Protein AF-A0A350YLP3-F1 (afdb_monomer_lite)

Foldseek 3Di:
DQDPVNVCVVCVVVVVVLVVVLVVQPCDFLDPVSVVSVVVSVVSVVVVVVVVLVVVVVVVVVPADDPDDDDRDDDDDDDDDDDDCPDPVNVVVQVVCCVVPVDRDGDGDDPDDDGDD

Radius of gyration: 21.16 Å; chains: 1; bounding box: 51×25×55 Å

pLDDT: mean 89.29, std 10.13, range [49.69, 98.19]

Structure (mmCIF, N/CA/C/O backbone):
data_AF-A0A350YLP3-F1
#
_entry.id   AF-A0A350YLP3-F1
#
loop_
_atom_site.group_PDB
_atom_site.id
_atom_site.type_symbol
_atom_site.label_atom_id
_atom_site.label_alt_id
_atom_site.label_comp_id
_atom_site.label_asym_id
_atom_site.label_entity_id
_atom_site.label_seq_id
_atom_site.pdbx_PDB_ins_code
_atom_site.Cartn_x
_atom_site.Cartn_y
_atom_site.Cartn_z
_atom_site.occupancy
_atom_site.B_iso_or_equiv
_atom_site.auth_seq_id
_atom_site.auth_comp_id
_atom_site.auth_asym_id
_atom_site.auth_atom_id
_atom_site.pdbx_PDB_model_num
ATOM 1 N N . MET A 1 1 ? -22.403 -10.779 19.892 1.00 57.62 1 MET A N 1
ATOM 2 C CA . MET A 1 1 ? -21.353 -10.368 18.933 1.00 57.62 1 MET A CA 1
ATOM 3 C C . MET A 1 1 ? -21.756 -10.854 17.556 1.00 57.62 1 MET A C 1
ATOM 5 O O . MET A 1 1 ? -22.017 -12.040 17.403 1.00 57.62 1 MET A O 1
ATOM 9 N N . THR A 1 2 ? -21.864 -9.958 16.578 1.00 70.06 2 THR A N 1
ATOM 10 C CA . THR A 1 2 ? -22.038 -10.355 15.174 1.00 70.06 2 THR A CA 1
ATOM 11 C C . THR A 1 2 ? -20.807 -11.159 14.766 1.00 70.06 2 THR A C 1
ATOM 13 O O . THR A 1 2 ? -19.689 -10.695 14.981 1.00 70.06 2 THR A O 1
ATOM 16 N N . SER A 1 3 ? -20.986 -12.375 14.248 1.00 91.38 3 SER A N 1
ATOM 17 C CA . SER A 1 3 ? -19.839 -13.167 13.797 1.00 91.38 3 SER A CA 1
ATOM 18 C C . SER A 1 3 ? -19.150 -12.459 12.628 1.00 91.38 3 SER A C 1
ATOM 20 O O . SER A 1 3 ? -19.814 -11.783 11.836 1.00 91.38 3 SER A O 1
ATOM 22 N N . ILE A 1 4 ? -17.833 -12.631 12.487 1.00 93.12 4 ILE A N 1
ATOM 23 C CA . ILE A 1 4 ? -17.095 -12.042 11.361 1.00 93.12 4 ILE A CA 1
ATOM 24 C C . ILE A 1 4 ? -17.667 -12.490 10.010 1.00 93.12 4 ILE A C 1
ATOM 26 O O . ILE A 1 4 ? -17.768 -11.683 9.093 1.00 93.12 4 ILE A O 1
ATOM 30 N N . LYS A 1 5 ? -18.158 -13.736 9.929 1.00 93.69 5 LYS A N 1
ATOM 31 C CA . LYS A 1 5 ? -18.852 -14.271 8.750 1.00 93.69 5 LYS A CA 1
ATOM 32 C C . LYS A 1 5 ? -20.078 -13.431 8.400 1.00 93.69 5 LYS A C 1
ATOM 34 O O . LYS A 1 5 ? -20.200 -12.961 7.282 1.00 93.69 5 LYS A O 1
ATOM 39 N N . THR A 1 6 ? -20.918 -13.128 9.388 1.00 96.19 6 THR A N 1
ATOM 40 C CA . THR A 1 6 ? -22.114 -12.299 9.193 1.00 96.19 6 THR A CA 1
ATOM 41 C C . THR A 1 6 ? -21.776 -10.875 8.742 1.00 96.19 6 THR A C 1
ATOM 43 O O . THR A 1 6 ? -22.518 -10.295 7.956 1.00 96.19 6 THR A O 1
ATOM 46 N N . TYR A 1 7 ? -20.679 -10.287 9.230 1.00 94.62 7 TYR A N 1
ATOM 47 C CA . TYR A 1 7 ? -20.225 -8.982 8.741 1.00 94.62 7 TYR A CA 1
ATOM 48 C C . TYR A 1 7 ? -19.755 -9.063 7.285 1.00 94.62 7 TYR A C 1
ATOM 50 O O . TYR A 1 7 ? -20.124 -8.199 6.490 1.00 94.62 7 TYR A O 1
ATOM 58 N N . ILE A 1 8 ? -18.999 -10.110 6.935 1.00 95.56 8 ILE A N 1
ATOM 59 C CA . ILE A 1 8 ? -18.537 -10.350 5.565 1.00 95.56 8 ILE A CA 1
ATOM 60 C C . ILE A 1 8 ? -19.721 -10.508 4.615 1.00 95.56 8 ILE A C 1
ATOM 62 O O . ILE A 1 8 ? -19.794 -9.791 3.622 1.00 95.56 8 ILE A O 1
ATOM 66 N N . ASP A 1 9 ? -20.686 -11.355 4.965 1.00 96.62 9 ASP A N 1
ATOM 67 C CA . ASP A 1 9 ? -21.864 -11.613 4.135 1.00 96.62 9 ASP A CA 1
ATOM 68 C C . ASP A 1 9 ? -22.684 -10.337 3.901 1.00 96.62 9 ASP A C 1
ATOM 70 O O . ASP A 1 9 ? -23.101 -10.061 2.779 1.00 96.62 9 ASP A O 1
ATOM 74 N N . ARG A 1 10 ? -22.862 -9.507 4.939 1.00 97.38 10 ARG A N 1
ATOM 75 C CA . ARG A 1 10 ? -23.597 -8.231 4.846 1.00 97.38 10 ARG A CA 1
ATOM 76 C C . ARG A 1 10 ? -22.890 -7.162 4.015 1.00 97.38 10 ARG A C 1
ATOM 78 O O . ARG A 1 10 ? -23.550 -6.249 3.538 1.00 97.38 10 ARG A O 1
ATOM 85 N N . ASN A 1 11 ? -21.566 -7.231 3.896 1.00 97.00 11 ASN A N 1
ATOM 86 C CA . ASN A 1 11 ? -20.752 -6.244 3.179 1.00 97.00 11 ASN A CA 1
ATOM 87 C C . ASN A 1 11 ? -20.204 -6.785 1.854 1.00 97.00 11 ASN A C 1
ATOM 89 O O . ASN A 1 11 ? -19.381 -6.123 1.226 1.00 97.00 11 ASN A O 1
ATOM 93 N N . ARG A 1 12 ? -20.638 -7.979 1.436 1.00 97.25 12 ARG A N 1
ATOM 94 C CA . ARG A 1 12 ? -20.088 -8.695 0.286 1.00 97.25 12 ARG A CA 1
ATOM 95 C C . ARG A 1 12 ? -20.030 -7.829 -0.969 1.00 97.25 12 ARG A C 1
ATOM 97 O O . ARG A 1 12 ? -18.976 -7.766 -1.590 1.00 97.25 12 ARG A O 1
ATOM 104 N N . ASP A 1 13 ? -21.120 -7.146 -1.303 1.00 98.19 13 ASP A N 1
ATOM 105 C CA . ASP A 1 13 ? -21.198 -6.340 -2.526 1.00 98.19 13 ASP A CA 1
ATOM 106 C C . ASP A 1 13 ? -20.212 -5.168 -2.500 1.00 98.19 13 ASP A C 1
ATOM 108 O O . ASP A 1 13 ? -19.530 -4.917 -3.488 1.00 98.19 13 ASP A O 1
ATOM 112 N N . ARG A 1 14 ? -20.046 -4.517 -1.339 1.00 97.12 14 ARG A N 1
ATOM 113 C CA . ARG A 1 14 ? -19.037 -3.466 -1.152 1.00 97.12 14 ARG A CA 1
ATOM 114 C C . ARG A 1 14 ? -17.622 -4.007 -1.354 1.00 97.12 14 ARG A C 1
ATOM 116 O O . ARG A 1 14 ? -16.837 -3.382 -2.051 1.00 97.12 14 ARG A O 1
ATOM 123 N N . PHE A 1 15 ? -17.296 -5.159 -0.766 1.00 96.06 15 PHE A N 1
ATOM 124 C CA . PHE A 1 15 ? -15.966 -5.759 -0.918 1.00 96.06 15 PHE A CA 1
ATOM 125 C C . PHE A 1 15 ? -15.673 -6.197 -2.348 1.00 96.06 15 PHE A C 1
ATOM 127 O O . PHE A 1 15 ? -14.539 -6.081 -2.807 1.00 96.06 15 PHE A O 1
ATOM 134 N N . LEU A 1 16 ? -16.685 -6.713 -3.047 1.00 97.69 16 LEU A N 1
ATOM 135 C CA . LEU A 1 16 ? -16.553 -7.048 -4.456 1.00 97.69 16 LEU A CA 1
ATOM 136 C C . LEU A 1 16 ? -16.325 -5.793 -5.293 1.00 97.69 16 LEU A C 1
ATOM 138 O O . LEU A 1 16 ? -15.443 -5.819 -6.141 1.00 97.69 16 LEU A O 1
ATOM 142 N N . GLU A 1 17 ? -17.041 -4.699 -5.031 1.00 97.75 17 GLU A N 1
ATOM 143 C CA . GLU A 1 17 ? -16.822 -3.455 -5.770 1.00 97.75 17 GLU A CA 1
ATOM 144 C C . GLU A 1 17 ? -15.433 -2.863 -5.497 1.00 97.75 17 GLU A C 1
ATOM 146 O O . GLU A 1 17 ? -14.731 -2.548 -6.448 1.00 97.75 17 GLU A O 1
ATOM 151 N N . GLU A 1 18 ? -14.975 -2.822 -4.241 1.00 96.00 18 GLU A N 1
ATOM 152 C CA . GLU A 1 18 ? -13.612 -2.383 -3.887 1.00 96.00 18 GLU A CA 1
ATOM 153 C C . GLU A 1 18 ? -12.537 -3.239 -4.593 1.00 96.00 18 GLU A C 1
ATOM 155 O O . GLU A 1 18 ? -11.546 -2.720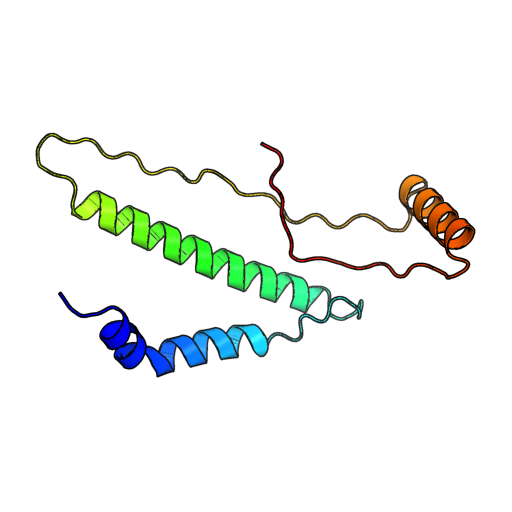 -5.112 1.00 96.00 18 GLU A O 1
ATOM 160 N N . LEU A 1 19 ? -12.743 -4.562 -4.673 1.00 96.56 19 LEU A N 1
ATOM 161 C CA . LEU A 1 19 ? -11.870 -5.456 -5.437 1.00 96.56 19 LEU A CA 1
ATOM 162 C C . LEU A 1 19 ? -11.927 -5.148 -6.939 1.00 96.56 19 LEU A C 1
ATOM 164 O O . LEU A 1 19 ? -10.890 -5.129 -7.602 1.00 96.56 19 LEU A O 1
ATOM 168 N N . PHE A 1 20 ? -13.122 -4.928 -7.484 1.00 97.75 20 PHE A N 1
ATOM 169 C CA . PHE A 1 20 ? -13.320 -4.630 -8.898 1.00 97.75 20 PHE A CA 1
ATOM 170 C C . PHE A 1 20 ? -12.712 -3.289 -9.300 1.00 97.75 20 PHE A C 1
ATOM 172 O O . PHE A 1 20 ? -12.095 -3.210 -10.359 1.00 97.75 20 PHE A O 1
ATOM 179 N N . GLU A 1 21 ? -12.814 -2.262 -8.461 1.00 96.75 21 GLU A N 1
ATOM 180 C CA . GLU A 1 21 ? -12.126 -0.984 -8.645 1.00 96.75 21 GLU A CA 1
ATOM 181 C C . GLU A 1 21 ? -10.613 -1.177 -8.772 1.00 96.75 21 GLU A C 1
ATOM 183 O O . GLU A 1 21 ? -10.020 -0.678 -9.730 1.00 96.75 21 GLU A O 1
ATOM 188 N N . LEU A 1 22 ? -10.005 -1.974 -7.885 1.00 95.44 22 LEU A N 1
ATOM 189 C CA . LEU A 1 22 ? -8.573 -2.263 -7.933 1.00 95.44 22 LEU A CA 1
ATOM 190 C C . LEU A 1 22 ? -8.173 -3.028 -9.203 1.00 95.44 22 LEU A C 1
ATOM 192 O O . LEU A 1 22 ? -7.266 -2.605 -9.917 1.00 95.44 22 LEU A O 1
ATOM 196 N N . ILE A 1 23 ? -8.837 -4.147 -9.516 1.00 95.19 23 ILE A N 1
ATOM 197 C CA . ILE A 1 23 ? -8.433 -4.998 -10.654 1.00 95.19 23 ILE A CA 1
ATOM 198 C C . ILE A 1 23 ? -8.769 -4.386 -12.022 1.00 95.19 23 ILE A C 1
ATOM 200 O O . ILE A 1 23 ? -8.225 -4.828 -13.033 1.00 95.19 23 ILE A O 1
ATOM 204 N N . ARG A 1 24 ? -9.656 -3.382 -12.084 1.00 97.12 24 ARG A N 1
ATOM 205 C CA . ARG A 1 24 ? -9.915 -2.604 -13.309 1.00 97.12 24 ARG A CA 1
ATOM 206 C C . ARG A 1 24 ? -8.736 -1.707 -13.684 1.00 97.12 24 ARG A C 1
ATOM 208 O O . ARG A 1 24 ? -8.664 -1.279 -14.834 1.00 97.12 24 ARG A O 1
ATOM 215 N N . ILE A 1 25 ? -7.820 -1.417 -12.757 1.00 96.56 25 ILE A N 1
ATOM 216 C CA . ILE A 1 25 ? -6.595 -0.675 -13.053 1.00 96.56 25 ILE A CA 1
ATOM 217 C C . ILE A 1 25 ? -5.649 -1.611 -13.824 1.00 96.56 25 ILE A C 1
ATOM 219 O O . ILE A 1 25 ? -5.220 -2.624 -13.271 1.00 96.56 25 ILE A O 1
ATOM 223 N N . PRO A 1 26 ? -5.278 -1.309 -15.084 1.00 95.06 26 PRO A N 1
ATOM 224 C CA . PRO A 1 26 ? -4.426 -2.188 -15.880 1.00 95.06 26 PRO A CA 1
ATOM 225 C C . PRO A 1 26 ? -2.946 -2.018 -15.493 1.00 95.06 26 PRO A C 1
ATOM 227 O O . PRO A 1 26 ? -2.101 -1.646 -16.302 1.00 95.06 26 PRO A O 1
ATOM 230 N N . SER A 1 27 ? -2.607 -2.282 -14.233 1.00 91.19 27 SER A N 1
ATOM 231 C CA . SER A 1 27 ? -1.265 -2.132 -13.666 1.00 91.19 27 SER A CA 1
ATOM 232 C C . SER A 1 27 ? -0.344 -3.304 -14.050 1.00 91.19 27 SER A C 1
ATOM 234 O O . SER A 1 27 ? 0.048 -4.115 -13.210 1.00 91.19 27 SER A O 1
ATOM 236 N N . VAL A 1 28 ? -0.018 -3.433 -15.342 1.00 89.81 28 VAL A N 1
ATOM 237 C CA . VAL A 1 28 ? 0.856 -4.495 -15.879 1.00 89.81 28 VAL A CA 1
ATOM 238 C C . VAL A 1 28 ? 2.320 -4.046 -15.861 1.00 89.81 28 VAL A C 1
ATOM 240 O O . VAL A 1 28 ? 2.747 -3.264 -16.703 1.00 89.81 28 VAL A O 1
ATOM 243 N N . SER A 1 29 ? 3.124 -4.575 -14.936 1.00 84.00 29 SER A N 1
ATOM 244 C CA . SER A 1 29 ? 4.509 -4.118 -14.712 1.00 84.00 29 SER A CA 1
ATOM 245 C C . SER A 1 29 ? 5.489 -4.412 -15.854 1.00 84.00 29 SER A C 1
ATOM 247 O O . SER A 1 29 ? 6.482 -3.700 -15.994 1.00 84.00 29 SER A O 1
ATOM 249 N N . ALA A 1 30 ? 5.215 -5.432 -16.673 1.00 82.50 30 ALA A N 1
ATOM 250 C CA . ALA A 1 30 ? 6.056 -5.816 -17.810 1.00 82.50 30 ALA A CA 1
ATOM 251 C C . ALA A 1 30 ? 5.950 -4.853 -19.009 1.00 82.50 30 ALA A C 1
ATOM 253 O O . ALA A 1 30 ? 6.767 -4.926 -19.924 1.00 82.50 30 ALA A O 1
ATOM 254 N N . LYS A 1 31 ? 4.945 -3.968 -19.020 1.00 85.19 31 LYS A N 1
ATOM 255 C CA . LYS A 1 31 ? 4.685 -2.999 -20.089 1.00 85.19 31 LYS A CA 1
ATOM 256 C C . LYS A 1 31 ? 5.016 -1.594 -19.604 1.00 85.19 31 LYS A C 1
ATOM 258 O O . LYS A 1 31 ? 4.461 -1.119 -18.613 1.00 85.19 31 LYS A O 1
ATOM 263 N N . GLN A 1 32 ? 5.946 -0.922 -20.276 1.00 81.69 32 GLN A N 1
ATOM 264 C CA . GLN A 1 32 ? 6.458 0.369 -19.813 1.00 81.69 32 GLN A CA 1
ATOM 265 C C . GLN A 1 32 ? 5.389 1.470 -19.882 1.00 81.69 32 GLN A C 1
ATOM 267 O O . GLN A 1 32 ? 5.351 2.347 -19.016 1.00 81.69 32 GLN A O 1
ATOM 272 N N . GLU A 1 33 ? 4.489 1.380 -20.860 1.00 89.38 33 GLU A N 1
ATOM 273 C CA . GLU A 1 33 ? 3.346 2.270 -21.054 1.00 89.38 33 GLU A CA 1
ATOM 274 C C . GLU A 1 33 ? 2.348 2.237 -19.884 1.00 89.38 33 GLU A C 1
ATOM 276 O O . GLU A 1 33 ? 1.713 3.248 -19.599 1.00 89.38 33 GLU A O 1
ATOM 281 N N . ASN A 1 34 ? 2.280 1.134 -19.128 1.00 90.88 34 ASN A N 1
ATOM 282 C CA . ASN A 1 34 ? 1.404 0.980 -17.962 1.00 90.88 34 ASN A CA 1
ATOM 283 C C . ASN A 1 34 ? 1.989 1.597 -16.675 1.00 90.88 34 ASN A C 1
ATOM 285 O O . ASN A 1 34 ? 1.429 1.432 -15.590 1.00 90.88 34 ASN A O 1
ATOM 289 N N . LYS A 1 35 ? 3.110 2.335 -16.754 1.00 85.69 35 LYS A N 1
ATOM 290 C CA . LYS A 1 35 ? 3.697 3.039 -15.596 1.00 85.69 35 LYS A CA 1
ATOM 291 C C . LYS A 1 35 ? 2.684 3.932 -14.849 1.00 85.69 35 LYS A C 1
ATOM 293 O O . LYS A 1 35 ? 2.703 3.872 -13.620 1.00 85.69 35 LYS A O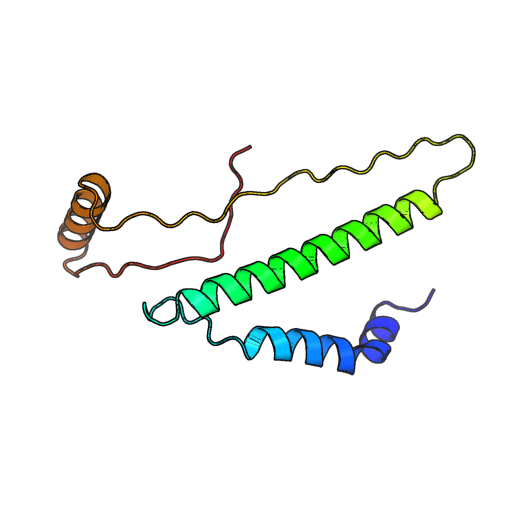 1
ATOM 298 N N . PRO A 1 36 ? 1.813 4.722 -15.507 1.00 91.94 36 PRO A N 1
ATOM 299 C CA . PRO A 1 36 ? 0.808 5.518 -14.801 1.00 91.94 36 PRO A CA 1
ATOM 300 C C . PRO A 1 36 ? -0.235 4.659 -14.071 1.00 91.94 36 PRO A C 1
ATOM 302 O O . PRO A 1 36 ? -0.635 4.997 -12.962 1.00 91.94 36 PRO A O 1
ATOM 305 N N . ASP A 1 37 ? -0.647 3.528 -14.651 1.00 94.38 37 ASP A N 1
ATOM 306 C CA . ASP A 1 37 ? -1.598 2.604 -14.016 1.00 94.38 37 ASP A CA 1
ATOM 307 C C . ASP A 1 37 ? -0.984 1.901 -12.800 1.00 94.38 37 ASP A C 1
ATOM 309 O O . ASP A 1 37 ? -1.653 1.715 -11.789 1.00 94.38 37 ASP A O 1
ATOM 313 N N . MET A 1 38 ? 0.307 1.557 -12.865 1.00 89.06 38 MET A N 1
ATOM 314 C CA . MET A 1 38 ? 1.054 1.022 -11.720 1.00 89.06 38 MET A CA 1
ATOM 315 C C . MET A 1 38 ? 1.044 1.982 -10.528 1.00 89.06 38 MET A C 1
ATOM 317 O O . MET A 1 38 ? 0.851 1.544 -9.397 1.00 89.06 38 MET A O 1
ATOM 321 N N . ILE A 1 39 ? 1.251 3.279 -10.780 1.00 88.56 39 ILE A N 1
ATOM 322 C CA . ILE A 1 39 ? 1.205 4.307 -9.732 1.00 88.56 39 ILE A CA 1
ATOM 323 C C . ILE A 1 39 ? -0.213 4.400 -9.163 1.00 88.56 39 ILE A C 1
ATOM 325 O O . ILE A 1 39 ? -0.380 4.314 -7.952 1.00 88.56 39 ILE A O 1
ATOM 329 N N . ARG A 1 40 ? -1.233 4.447 -10.027 1.00 93.44 40 ARG A N 1
ATOM 330 C CA . ARG A 1 40 ? -2.640 4.511 -9.608 1.00 93.44 40 ARG A CA 1
ATOM 331 C C . ARG A 1 40 ? -3.053 3.332 -8.721 1.00 93.44 40 ARG A C 1
ATOM 333 O O . ARG A 1 40 ? -3.745 3.525 -7.729 1.00 93.44 40 ARG A O 1
ATOM 340 N N . ALA A 1 41 ? -2.630 2.112 -9.058 1.00 92.69 41 ALA A N 1
ATOM 341 C CA . ALA A 1 41 ? -2.909 0.931 -8.240 1.00 92.69 41 ALA A CA 1
ATOM 342 C C . ALA A 1 41 ? -2.201 0.993 -6.874 1.00 92.69 41 ALA A C 1
ATOM 344 O O . ALA A 1 41 ? -2.782 0.609 -5.859 1.00 92.69 41 ALA A O 1
ATOM 345 N N . ALA A 1 42 ? -0.964 1.500 -6.835 1.00 89.31 42 ALA A N 1
ATOM 346 C CA . ALA A 1 42 ? -0.232 1.696 -5.587 1.00 89.31 42 ALA A CA 1
ATOM 347 C C . ALA A 1 42 ? -0.892 2.760 -4.693 1.00 89.31 42 ALA A C 1
ATOM 349 O O . ALA A 1 42 ? -1.039 2.536 -3.494 1.00 89.31 42 ALA A O 1
ATOM 350 N N . GLU A 1 43 ? -1.336 3.877 -5.275 1.00 90.56 43 GLU A N 1
ATOM 351 C CA . GLU A 1 43 ? -2.081 4.934 -4.579 1.00 90.56 43 GLU A CA 1
ATOM 352 C C . GLU A 1 43 ? -3.408 4.408 -4.022 1.00 90.56 43 GLU A C 1
ATOM 354 O O . GLU A 1 43 ? -3.679 4.578 -2.838 1.00 90.56 43 GLU A O 1
ATOM 359 N N . PHE A 1 44 ? -4.180 3.659 -4.817 1.00 93.94 44 PHE A N 1
ATOM 360 C CA . PHE A 1 44 ? -5.426 3.039 -4.356 1.00 93.94 44 PHE A CA 1
ATOM 361 C C . PHE A 1 44 ? -5.217 2.148 -3.119 1.00 93.94 44 PHE A C 1
ATOM 363 O O . PHE A 1 44 ? -5.982 2.202 -2.150 1.00 93.94 44 PHE A O 1
ATOM 370 N N . LEU A 1 45 ? -4.169 1.316 -3.136 1.00 90.38 45 LEU A N 1
ATOM 371 C CA . LEU A 1 45 ? -3.831 0.447 -2.007 1.00 90.38 45 LEU A CA 1
ATOM 372 C C . LEU A 1 45 ? -3.371 1.248 -0.788 1.00 90.38 45 LEU A C 1
ATOM 374 O O . LEU A 1 45 ? -3.793 0.942 0.328 1.00 90.38 45 LEU A O 1
ATOM 378 N N . LYS A 1 46 ? -2.538 2.273 -0.995 1.00 88.88 46 LYS A N 1
ATOM 379 C CA . LYS A 1 46 ? -2.097 3.182 0.064 1.00 88.88 46 LYS A CA 1
ATOM 380 C C . LYS A 1 46 ? -3.304 3.821 0.756 1.00 88.88 46 LYS A C 1
ATOM 382 O O . LYS A 1 46 ? -3.439 3.682 1.970 1.00 88.88 46 LYS A O 1
ATOM 387 N N . ASP A 1 47 ? -4.205 4.429 -0.007 1.00 92.00 47 ASP A N 1
ATOM 388 C CA . ASP A 1 47 ? -5.382 5.122 0.524 1.00 92.00 47 ASP A CA 1
ATOM 389 C C . ASP A 1 47 ? -6.306 4.160 1.289 1.00 92.00 47 ASP A C 1
ATOM 391 O O . ASP A 1 47 ? -6.824 4.481 2.363 1.00 92.00 47 ASP A O 1
ATOM 395 N N . SER A 1 48 ? -6.470 2.934 0.781 1.00 92.25 48 SER A N 1
ATOM 396 C CA . SER A 1 48 ? -7.247 1.880 1.446 1.00 92.25 48 SER A CA 1
ATOM 397 C C . SER A 1 48 ? -6.658 1.495 2.810 1.00 92.25 48 SER A C 1
ATOM 399 O O . SER A 1 48 ? -7.397 1.316 3.785 1.00 92.25 48 SER A O 1
ATOM 401 N N . LEU A 1 49 ? -5.329 1.389 2.903 1.00 89.88 49 LEU A N 1
ATOM 402 C CA . LEU A 1 49 ? -4.621 1.064 4.144 1.00 89.88 49 LEU A CA 1
ATOM 403 C C . LEU A 1 49 ? -4.637 2.229 5.141 1.00 89.88 49 LEU A C 1
ATOM 405 O O . LEU A 1 49 ? -4.885 2.006 6.327 1.00 89.88 49 LEU A O 1
ATOM 409 N N . GLU A 1 50 ? -4.442 3.465 4.678 1.00 90.12 50 GLU A N 1
ATOM 410 C CA . GLU A 1 50 ? -4.550 4.669 5.512 1.00 90.12 50 GLU A CA 1
ATOM 411 C C . GLU A 1 50 ? -5.961 4.814 6.097 1.00 90.12 50 GLU A C 1
ATOM 413 O O . GLU A 1 50 ? -6.127 5.075 7.294 1.00 90.12 50 GLU A O 1
ATOM 418 N N . LYS A 1 51 ? -6.999 4.538 5.296 1.00 93.44 51 LYS A N 1
ATOM 419 C CA . LYS A 1 51 ? -8.389 4.505 5.767 1.00 93.44 51 LYS A CA 1
ATOM 420 C C . LYS A 1 51 ? -8.593 3.453 6.858 1.00 93.44 51 LYS A C 1
ATOM 422 O O . LYS A 1 51 ? -9.201 3.751 7.888 1.00 93.44 51 LYS A O 1
ATOM 427 N N . ALA A 1 52 ? -8.084 2.236 6.664 1.00 92.38 52 ALA A N 1
ATOM 428 C CA . ALA A 1 52 ? -8.187 1.168 7.658 1.00 92.38 52 ALA A CA 1
ATOM 429 C C . ALA 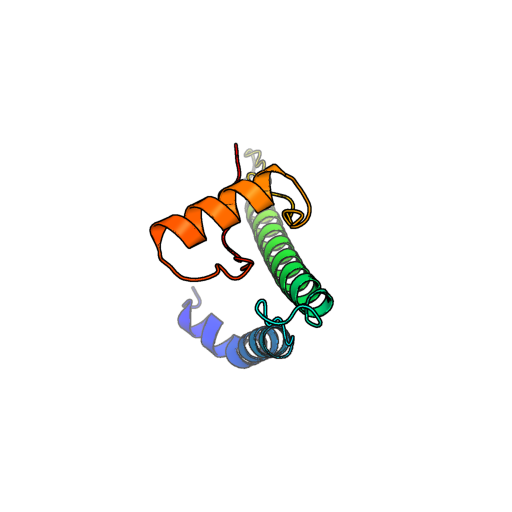A 1 52 ? -7.483 1.536 8.976 1.00 92.38 52 ALA A C 1
ATOM 431 O O . ALA A 1 52 ? -8.030 1.316 10.059 1.00 92.38 52 ALA A O 1
ATOM 432 N N . ALA A 1 53 ? -6.302 2.143 8.894 1.00 91.50 53 ALA A N 1
ATOM 433 C CA . ALA A 1 53 ? -5.546 2.559 10.064 1.00 91.50 53 ALA A CA 1
ATOM 434 C C . ALA A 1 53 ? -6.182 3.761 10.795 1.00 91.50 53 ALA A C 1
ATOM 436 O O . ALA A 1 53 ? -6.180 3.786 12.030 1.00 91.50 53 ALA A O 1
ATOM 437 N N . SER A 1 54 ? -6.836 4.690 10.085 1.00 93.19 54 SER A N 1
ATOM 438 C CA . SER A 1 54 ? -7.678 5.726 10.707 1.00 93.19 54 SER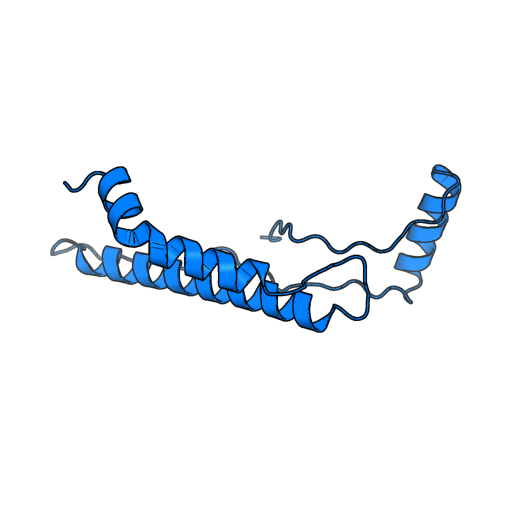 A CA 1
ATOM 439 C C . SER A 1 54 ? -8.859 5.115 11.466 1.00 93.19 54 SER A C 1
ATOM 441 O O . SER A 1 54 ? -9.060 5.429 12.636 1.00 93.19 54 SER A O 1
ATOM 443 N N . LEU A 1 55 ? -9.596 4.184 10.846 1.00 94.81 55 LEU A N 1
ATOM 444 C CA . LEU A 1 55 ? -10.721 3.491 11.492 1.00 94.81 55 LEU A CA 1
ATOM 445 C C . LEU A 1 55 ? -10.285 2.737 12.753 1.00 94.81 55 LEU A C 1
ATOM 447 O O . LEU A 1 55 ? -10.973 2.781 13.773 1.00 94.81 55 LEU A O 1
ATOM 451 N N . PHE A 1 56 ? -9.130 2.069 12.698 1.00 94.31 56 PHE A N 1
ATOM 452 C CA . PHE A 1 56 ? -8.5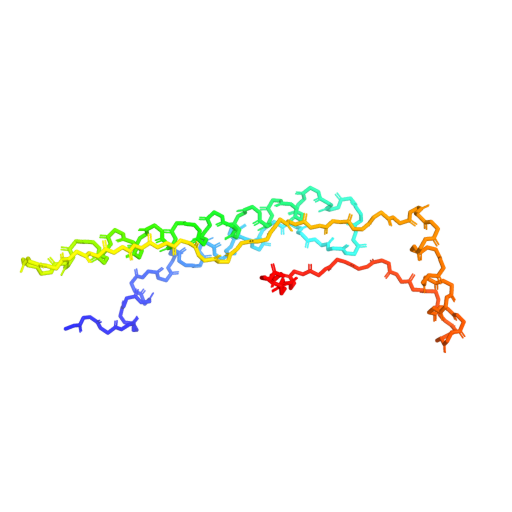28 1.423 13.860 1.00 94.31 56 PHE A CA 1
ATOM 453 C C . PHE A 1 56 ? -8.238 2.437 14.970 1.00 94.31 56 PHE A C 1
ATOM 455 O O . PHE A 1 56 ? -8.678 2.249 16.105 1.00 94.31 56 PHE A O 1
ATOM 462 N N . ARG A 1 57 ? -7.532 3.526 14.642 1.00 94.12 57 ARG A N 1
ATOM 463 C CA . ARG A 1 57 ? -7.187 4.585 15.595 1.00 94.12 57 ARG A CA 1
ATOM 464 C C . ARG A 1 57 ? -8.433 5.140 16.275 1.00 94.12 57 ARG A C 1
ATOM 466 O O . ARG A 1 57 ? -8.479 5.191 17.502 1.00 94.12 57 ARG A O 1
ATOM 473 N N . ASP A 1 58 ? -9.432 5.532 15.496 1.00 94.81 58 ASP A N 1
ATOM 474 C CA . ASP A 1 58 ? -10.635 6.184 16.010 1.00 94.81 58 ASP A CA 1
ATOM 475 C C . ASP A 1 58 ? -11.442 5.231 16.900 1.00 94.81 58 ASP A C 1
ATOM 477 O O . ASP A 1 58 ? -11.874 5.612 17.991 1.00 94.81 58 ASP A O 1
ATOM 481 N N . TYR A 1 59 ? -11.563 3.960 16.500 1.00 94.88 59 TYR A N 1
ATOM 482 C CA . TYR A 1 59 ? -12.210 2.941 17.320 1.00 94.88 59 TYR A CA 1
ATOM 483 C C . TYR A 1 59 ? -11.483 2.730 18.654 1.00 94.88 59 TYR A C 1
ATOM 485 O O . TYR A 1 59 ? -12.119 2.781 19.707 1.00 94.88 59 TYR A O 1
ATOM 493 N N . PHE A 1 60 ? -10.157 2.561 18.638 1.00 93.56 60 PHE A N 1
ATOM 494 C CA . PHE A 1 60 ? -9.366 2.339 19.853 1.00 93.56 60 PHE A CA 1
ATOM 495 C C . PHE A 1 60 ? -9.392 3.534 20.808 1.00 93.56 60 PHE A C 1
ATOM 497 O O . PHE A 1 60 ? -9.450 3.348 22.023 1.00 93.56 60 PHE A O 1
ATOM 504 N N . LEU A 1 61 ? -9.397 4.758 20.275 1.00 92.56 61 LEU A N 1
ATOM 505 C CA . LEU A 1 61 ? -9.574 5.961 21.086 1.00 92.56 61 LEU A CA 1
ATOM 506 C C . LEU A 1 61 ? -10.980 6.030 21.698 1.00 92.56 61 LEU A C 1
ATOM 508 O O . LEU A 1 61 ? -11.117 6.422 22.855 1.00 92.56 61 LEU A O 1
ATOM 512 N N . SER A 1 62 ? -12.015 5.610 20.963 1.00 94.81 62 SER A N 1
ATOM 513 C CA . SER A 1 62 ? -13.408 5.659 21.434 1.00 94.81 62 SER A CA 1
ATOM 514 C C . SER A 1 62 ? -13.709 4.705 22.595 1.00 94.81 62 SER A C 1
ATOM 516 O O . SER A 1 62 ? -14.586 4.986 23.410 1.00 94.81 62 SER A O 1
ATOM 518 N N . ILE A 1 63 ? -12.975 3.592 22.697 1.00 95.94 63 ILE A N 1
ATOM 519 C CA . ILE A 1 63 ? -13.162 2.575 23.743 1.00 95.94 63 ILE A CA 1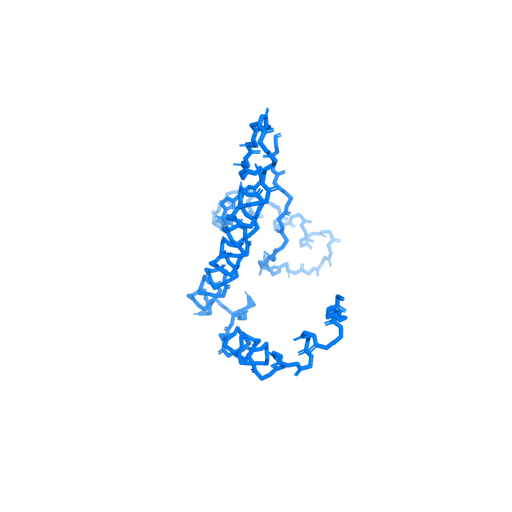
ATOM 520 C C . ILE A 1 63 ? -12.218 2.757 24.941 1.00 95.94 63 ILE A C 1
ATOM 522 O O . ILE A 1 63 ? -12.207 1.914 25.840 1.00 95.94 63 ILE A O 1
ATOM 526 N N . ALA A 1 64 ? -11.413 3.824 24.969 1.00 94.94 64 ALA A N 1
ATOM 527 C CA . ALA A 1 64 ? -10.452 4.072 26.039 1.00 94.94 64 ALA A CA 1
ATOM 528 C C . ALA A 1 64 ? -11.162 4.237 27.406 1.00 94.94 64 ALA A C 1
ATOM 530 O O . ALA A 1 64 ? -11.994 5.138 27.562 1.00 94.94 64 ALA A O 1
ATOM 531 N N . PRO A 1 65 ? -10.853 3.405 28.424 1.00 95.06 65 PRO A N 1
ATOM 532 C CA . PRO A 1 65 ? -11.472 3.519 29.742 1.00 95.06 65 PRO A CA 1
ATOM 533 C C . PRO A 1 65 ? -11.121 4.829 30.450 1.00 95.06 65 PRO A C 1
ATOM 535 O O . PRO A 1 65 ? -10.052 5.412 30.250 1.00 95.06 65 PRO A O 1
ATOM 538 N N . ARG A 1 66 ? -11.994 5.260 31.366 1.00 94.19 66 ARG A N 1
ATOM 539 C CA . ARG A 1 66 ? -11.743 6.440 32.201 1.00 94.19 66 ARG A CA 1
ATOM 540 C C . ARG A 1 66 ? -10.445 6.240 33.000 1.00 94.19 66 ARG A C 1
ATOM 542 O O . ARG A 1 66 ? -10.351 5.304 33.787 1.00 94.19 66 ARG A O 1
ATOM 549 N N . GLY A 1 67 ? -9.467 7.123 32.795 1.00 94.94 67 GLY A N 1
ATOM 550 C CA . GLY A 1 67 ? -8.151 7.069 33.448 1.00 94.94 67 GLY A CA 1
ATOM 551 C C . GLY A 1 67 ? -7.024 6.451 32.610 1.00 94.94 67 GLY A C 1
ATOM 552 O O . GLY A 1 67 ? -5.878 6.479 33.047 1.00 94.94 67 GLY A O 1
ATOM 553 N N . VAL A 1 68 ? -7.306 5.941 31.405 1.00 95.50 68 VAL A N 1
ATOM 554 C CA . VAL A 1 68 ? -6.288 5.401 30.490 1.00 95.50 68 VAL A CA 1
ATOM 555 C C . VAL A 1 68 ? -5.969 6.417 29.393 1.00 95.50 68 VAL A C 1
ATOM 557 O O . VAL A 1 68 ? -6.869 6.964 28.760 1.00 95.50 68 VAL A O 1
ATOM 560 N N . LYS A 1 69 ? -4.677 6.646 29.131 1.00 92.44 69 LYS A N 1
ATOM 561 C CA . LYS A 1 69 ? -4.201 7.441 27.991 1.00 92.44 69 LYS A CA 1
ATOM 562 C C . LYS A 1 69 ? -3.720 6.500 26.889 1.00 92.44 69 LYS A C 1
ATOM 564 O O . LYS A 1 69 ? -2.722 5.809 27.065 1.00 92.44 69 LYS A O 1
ATOM 569 N N . VAL A 1 70 ? -4.421 6.486 25.758 1.00 93.81 70 VAL A N 1
ATOM 570 C CA . VAL A 1 70 ? -4.053 5.691 24.577 1.00 93.81 70 VAL A CA 1
ATOM 571 C C . VAL A 1 70 ? -3.287 6.572 23.589 1.00 93.81 70 VAL A C 1
ATOM 573 O O . VAL A 1 70 ? -3.675 7.713 23.338 1.00 93.81 70 VAL A O 1
ATOM 576 N N . LYS A 1 71 ? -2.200 6.041 23.025 1.00 91.56 71 LYS A N 1
ATOM 577 C CA . LYS A 1 71 ? -1.425 6.654 21.941 1.00 91.56 71 LYS A CA 1
ATOM 578 C C . LYS A 1 71 ? -1.387 5.663 20.779 1.00 91.56 71 LYS A C 1
ATOM 580 O O . LYS A 1 71 ? -1.041 4.506 20.987 1.00 91.56 71 LYS A O 1
ATOM 585 N N . VAL A 1 72 ? -1.766 6.112 19.586 1.00 91.12 72 VAL A N 1
ATOM 586 C CA . VAL A 1 72 ? -1.734 5.311 18.354 1.00 91.12 72 VAL A CA 1
ATOM 587 C C . VAL A 1 72 ? -0.799 6.009 17.378 1.00 91.12 72 VAL A C 1
ATOM 589 O O . VAL A 1 72 ? -0.987 7.195 17.107 1.00 91.12 72 VAL A O 1
ATOM 592 N N . GLU A 1 73 ? 0.201 5.287 16.880 1.00 88.12 73 GLU A N 1
ATOM 593 C CA . GLU A 1 73 ? 1.223 5.801 15.964 1.00 88.12 73 GLU A CA 1
ATOM 594 C C . GLU A 1 73 ? 1.338 4.900 14.736 1.00 88.12 73 GLU A C 1
ATOM 596 O O . GLU A 1 73 ? 1.247 3.676 14.841 1.00 88.12 73 GLU A O 1
ATOM 601 N N . TYR A 1 74 ? 1.551 5.516 13.575 1.00 83.19 74 TYR A N 1
ATOM 602 C CA . TYR A 1 74 ? 1.941 4.802 12.365 1.00 83.19 74 TYR A CA 1
ATOM 603 C C . TYR A 1 74 ? 3.423 4.438 12.468 1.00 83.19 74 TYR A C 1
ATOM 605 O O . TYR A 1 74 ? 4.251 5.317 12.694 1.00 83.19 74 TYR A O 1
ATOM 613 N N . LEU A 1 75 ? 3.741 3.147 12.342 1.00 76.88 75 LEU A N 1
ATOM 614 C CA . LEU A 1 75 ? 5.101 2.633 12.544 1.00 76.88 75 LEU A CA 1
ATOM 615 C C . LEU A 1 75 ? 5.904 2.580 11.243 1.00 76.88 75 LEU A C 1
ATOM 617 O O . LEU A 1 75 ? 6.934 3.232 11.126 1.00 76.88 75 LEU A O 1
ATOM 621 N N . HIS A 1 76 ? 5.444 1.788 10.273 1.00 71.62 76 HIS A N 1
ATOM 622 C CA . HIS A 1 76 ? 6.199 1.507 9.055 1.00 71.62 76 HIS A CA 1
ATOM 623 C C . HIS A 1 76 ? 5.510 2.105 7.832 1.00 71.62 76 HIS A C 1
ATOM 625 O O . HIS A 1 76 ? 4.332 1.851 7.582 1.00 71.62 76 HIS A O 1
ATOM 631 N N . GLY A 1 77 ? 6.283 2.846 7.047 1.00 71.38 77 GLY A N 1
ATOM 632 C CA . GLY A 1 77 ? 5.941 3.310 5.711 1.00 71.38 77 GLY A CA 1
ATOM 633 C C . GLY A 1 77 ? 7.238 3.536 4.943 1.00 71.38 77 GLY A C 1
ATOM 634 O O . GLY A 1 77 ? 8.209 4.024 5.512 1.00 71.38 77 GLY A O 1
ATOM 635 N N . GLY A 1 78 ? 7.278 3.129 3.680 1.00 74.38 78 GLY A N 1
ATOM 636 C CA . GLY A 1 78 ? 8.421 3.351 2.800 1.00 74.38 78 GLY A CA 1
ATOM 637 C C . GLY A 1 78 ? 7.939 3.973 1.502 1.00 74.38 78 GLY A C 1
ATOM 638 O O . GLY A 1 78 ? 6.894 3.574 0.982 1.00 74.38 78 GLY A O 1
ATOM 639 N N . GLU A 1 79 ? 8.679 4.953 0.991 1.00 75.25 79 GLU A N 1
ATOM 640 C CA . GLU A 1 79 ? 8.389 5.510 -0.326 1.00 75.25 79 GLU A CA 1
ATOM 641 C C . GLU A 1 79 ? 8.637 4.460 -1.412 1.00 75.25 79 GLU A C 1
ATOM 643 O O . GLU A 1 79 ? 9.542 3.626 -1.320 1.00 75.25 79 GLU A O 1
ATOM 648 N N . ALA A 1 80 ? 7.820 4.501 -2.462 1.00 76.56 80 ALA A N 1
ATOM 649 C CA . ALA A 1 80 ? 8.068 3.685 -3.636 1.00 76.56 80 ALA A CA 1
ATOM 650 C C . ALA A 1 80 ? 9.380 4.129 -4.297 1.00 76.56 80 ALA A C 1
ATOM 652 O O . ALA A 1 80 ? 9.604 5.317 -4.521 1.00 76.56 80 ALA A O 1
ATOM 653 N N . TYR A 1 81 ? 10.219 3.167 -4.673 1.00 79.69 81 TYR A N 1
ATOM 654 C CA . TYR A 1 81 ? 11.459 3.427 -5.394 1.00 79.69 81 TYR A CA 1
ATOM 655 C C . TYR A 1 81 ? 11.432 2.775 -6.775 1.00 79.69 81 TYR A C 1
ATOM 657 O O . TYR A 1 81 ? 10.995 1.635 -6.944 1.00 79.69 81 TYR A O 1
ATOM 665 N N . VAL A 1 82 ? 11.929 3.503 -7.775 1.00 81.75 82 VAL A N 1
ATOM 666 C CA . VAL A 1 82 ? 12.169 2.982 -9.122 1.00 81.75 82 VAL A CA 1
ATOM 667 C C . VAL A 1 82 ? 13.646 3.169 -9.433 1.00 81.75 82 VAL A C 1
ATOM 669 O O . VAL A 1 82 ? 14.109 4.298 -9.571 1.00 81.75 82 VAL A O 1
ATOM 672 N N . SER A 1 83 ? 14.369 2.057 -9.561 1.00 84.88 83 SER A N 1
ATOM 673 C CA . SER A 1 83 ? 15.781 2.078 -9.943 1.00 84.88 83 SER A CA 1
ATOM 674 C C . SER A 1 83 ? 15.942 2.580 -11.386 1.00 84.88 83 SER A C 1
ATOM 676 O O . SER A 1 83 ? 15.263 2.051 -12.278 1.00 84.88 83 SER A O 1
ATOM 678 N N . PRO A 1 84 ? 16.784 3.601 -11.637 1.00 89.44 84 PRO A N 1
ATOM 679 C CA . PRO A 1 84 ? 17.140 4.008 -12.992 1.00 89.44 84 PRO A CA 1
ATOM 680 C C . PRO A 1 84 ? 17.882 2.879 -13.718 1.00 89.44 84 PRO A C 1
ATOM 682 O O . PRO A 1 84 ? 18.684 2.169 -13.119 1.00 89.44 84 PRO A O 1
ATOM 685 N N . LEU A 1 85 ? 17.601 2.703 -15.009 1.00 90.19 85 LEU A N 1
ATOM 686 C CA . LEU A 1 85 ? 18.169 1.607 -15.810 1.00 90.19 85 LEU A CA 1
ATOM 687 C C . LEU A 1 85 ? 19.431 2.024 -16.583 1.00 90.19 85 LEU A C 1
ATOM 689 O O . LEU A 1 85 ? 20.102 1.191 -17.188 1.00 90.19 85 LEU A O 1
ATOM 693 N N . ASP A 1 86 ? 19.718 3.320 -16.616 1.00 93.06 86 ASP A N 1
ATOM 694 C CA . ASP A 1 86 ? 20.801 3.956 -17.362 1.00 93.06 86 ASP A CA 1
ATOM 695 C C . ASP A 1 86 ? 22.059 4.195 -16.520 1.00 93.06 86 ASP A C 1
ATOM 697 O O . ASP A 1 86 ? 23.061 4.683 -17.040 1.00 93.06 86 ASP A O 1
ATOM 701 N N . THR A 1 87 ? 22.039 3.822 -15.239 1.00 95.81 87 THR A N 1
ATOM 702 C CA . THR A 1 87 ? 23.200 3.993 -14.368 1.00 95.81 87 THR A CA 1
ATOM 703 C C . THR A 1 87 ? 24.261 2.917 -14.624 1.00 95.81 87 THR A C 1
ATOM 705 O O . THR A 1 87 ? 23.918 1.776 -14.968 1.00 95.81 87 THR A O 1
ATOM 708 N N . PRO A 1 88 ? 25.557 3.232 -14.427 1.00 96.75 88 PRO A N 1
ATOM 709 C CA . PRO A 1 88 ? 26.632 2.250 -14.556 1.00 96.75 88 PRO A CA 1
ATOM 710 C C . PRO A 1 88 ? 26.431 1.016 -13.667 1.00 96.75 88 PRO A C 1
ATOM 712 O O . PRO A 1 88 ? 26.722 -0.102 -14.087 1.00 96.75 88 PRO A O 1
ATOM 715 N N . GLU A 1 89 ? 25.889 1.193 -12.459 1.00 96.25 89 GLU A N 1
ATOM 716 C CA . GLU A 1 89 ? 25.646 0.113 -11.499 1.00 96.25 89 GLU A CA 1
ATOM 717 C C . GLU A 1 89 ? 24.580 -0.862 -12.009 1.00 96.25 89 GLU A C 1
ATOM 719 O O . GLU A 1 89 ? 24.762 -2.079 -11.928 1.00 96.25 89 GLU A O 1
ATOM 724 N N . TYR A 1 90 ? 23.484 -0.339 -12.574 1.00 94.81 90 TYR A N 1
ATOM 725 C CA . TYR A 1 90 ? 22.430 -1.176 -13.142 1.00 94.81 90 TYR A CA 1
ATOM 726 C C . TYR A 1 90 ? 22.947 -1.953 -14.356 1.00 94.81 90 TYR A C 1
ATOM 728 O O . TYR A 1 90 ? 22.720 -3.159 -14.466 1.00 94.81 90 TYR A O 1
ATOM 736 N N . GLN A 1 91 ? 23.679 -1.281 -15.250 1.00 95.25 91 GLN A N 1
ATOM 737 C CA . GLN A 1 91 ? 24.257 -1.904 -16.441 1.00 95.25 91 GLN A CA 1
ATOM 738 C C . GLN A 1 91 ? 25.250 -3.012 -16.076 1.00 95.25 91 GLN A C 1
ATOM 740 O O . GLN A 1 91 ? 25.184 -4.099 -16.648 1.00 95.25 91 GLN A O 1
ATOM 745 N N . ALA A 1 92 ? 26.116 -2.780 -15.086 1.00 96.56 92 ALA A N 1
ATOM 746 C CA . ALA A 1 92 ? 27.045 -3.791 -14.590 1.00 96.56 92 ALA A CA 1
ATOM 747 C C . ALA A 1 92 ? 26.313 -5.015 -14.012 1.00 96.56 92 ALA A C 1
ATOM 749 O O . ALA A 1 92 ? 26.660 -6.151 -14.334 1.00 96.56 92 ALA A O 1
ATOM 750 N N . ALA A 1 93 ? 25.260 -4.801 -13.215 1.00 95.69 93 ALA A N 1
ATOM 751 C CA . ALA A 1 93 ? 24.449 -5.891 -12.673 1.00 95.69 93 ALA A CA 1
ATOM 752 C C . ALA A 1 93 ? 23.722 -6.682 -13.776 1.00 95.69 93 ALA A C 1
ATOM 754 O O . ALA A 1 93 ? 23.677 -7.913 -13.731 1.00 95.69 93 ALA A O 1
ATOM 755 N N . ALA A 1 94 ? 23.183 -5.996 -14.788 1.00 95.38 94 ALA A N 1
ATOM 756 C CA . ALA A 1 94 ? 22.529 -6.636 -15.925 1.00 95.38 94 ALA A CA 1
ATOM 757 C C . ALA A 1 94 ? 23.507 -7.501 -16.741 1.00 95.38 94 ALA A C 1
ATOM 759 O O . ALA A 1 94 ? 23.165 -8.629 -17.095 1.00 95.38 94 ALA A O 1
ATOM 760 N N . LEU A 1 95 ? 24.728 -7.005 -16.978 1.00 96.31 95 LEU A N 1
ATOM 761 C CA . LEU A 1 95 ? 25.791 -7.756 -17.652 1.00 96.31 95 LEU A CA 1
ATOM 762 C C . LEU A 1 95 ? 26.186 -9.010 -16.864 1.00 96.31 95 LEU A C 1
ATOM 764 O O . LEU A 1 95 ? 26.240 -10.092 -17.440 1.00 96.31 95 LEU A O 1
ATOM 768 N N . ALA A 1 96 ? 26.381 -8.893 -15.547 1.00 97.25 96 ALA A N 1
ATOM 769 C CA . ALA A 1 96 ? 26.725 -10.031 -14.692 1.00 97.25 96 ALA A CA 1
ATOM 770 C C . ALA A 1 96 ? 25.638 -11.125 -14.702 1.00 97.25 96 ALA A C 1
ATOM 772 O O . ALA A 1 96 ? 25.942 -12.321 -14.731 1.00 97.25 96 ALA A O 1
ATOM 773 N N . MET A 1 97 ? 24.360 -10.728 -14.713 1.00 96.81 97 MET A N 1
ATOM 774 C CA . MET A 1 97 ? 23.233 -11.657 -14.844 1.00 96.81 97 MET A CA 1
ATOM 775 C C . MET A 1 97 ? 23.216 -12.343 -16.217 1.00 96.81 97 MET A C 1
ATOM 777 O O . MET A 1 97 ? 23.010 -13.555 -16.290 1.00 96.81 97 MET A O 1
ATOM 781 N N . GLU A 1 98 ? 23.445 -11.600 -17.302 1.00 97.06 98 GLU A N 1
ATOM 782 C CA . GLU A 1 98 ? 23.486 -12.165 -18.656 1.00 97.06 98 GLU A CA 1
ATOM 783 C C . GLU A 1 98 ? 24.652 -13.142 -18.841 1.00 97.06 98 GLU A C 1
ATOM 785 O O . GLU A 1 98 ? 24.463 -14.213 -19.418 1.00 97.06 98 GLU A O 1
ATOM 790 N N . GLU A 1 99 ? 25.825 -12.824 -18.292 1.00 97.25 99 GLU A N 1
ATOM 791 C CA . GLU A 1 99 ? 26.988 -13.713 -18.288 1.00 97.25 99 GLU A CA 1
ATOM 792 C C . GLU A 1 99 ? 26.705 -15.008 -17.514 1.00 97.25 99 GLU A C 1
ATOM 794 O O . GLU A 1 99 ? 26.974 -16.098 -18.018 1.00 97.25 99 GLU A O 1
ATOM 799 N N . SER A 1 100 ? 26.094 -14.899 -16.330 1.00 97.44 100 SER A N 1
ATOM 800 C CA . SER A 1 100 ? 25.828 -16.044 -15.447 1.00 97.44 100 SER A CA 1
ATOM 801 C C . SER A 1 100 ? 24.744 -16.984 -15.979 1.00 97.44 100 SER A C 1
ATOM 803 O O . SER A 1 100 ? 24.834 -18.199 -15.813 1.00 97.44 100 SER A O 1
ATOM 805 N N . PHE A 1 101 ? 23.689 -16.432 -16.585 1.00 96.50 101 PHE A N 1
ATOM 806 C CA . PHE A 1 101 ? 22.495 -17.191 -16.978 1.00 96.50 101 PHE A CA 1
ATOM 807 C C . PHE A 1 101 ? 22.335 -17.357 -18.496 1.00 96.50 101 PHE A C 1
ATOM 809 O O . PHE A 1 101 ? 21.378 -17.993 -18.942 1.00 96.50 101 PHE A O 1
ATOM 816 N N . HIS A 1 102 ? 23.244 -16.792 -19.298 1.00 95.88 102 HIS A N 1
ATOM 817 C CA . HIS A 1 102 ? 23.230 -16.817 -20.769 1.00 95.88 102 HIS A CA 1
ATOM 818 C C . HIS A 1 102 ? 21.906 -16.335 -21.385 1.00 95.88 102 HIS A C 1
ATOM 820 O O . HIS A 1 102 ? 21.471 -16.793 -22.450 1.00 95.88 102 HIS A O 1
ATOM 826 N N . LYS A 1 103 ? 21.226 -15.426 -20.683 1.00 94.38 103 LYS A N 1
ATOM 827 C CA . LYS A 1 103 ? 19.949 -14.828 -21.072 1.00 94.38 103 LYS A CA 1
ATOM 828 C C . LYS A 1 103 ? 19.936 -13.370 -20.648 1.00 94.38 103 LYS A C 1
ATOM 830 O O . LYS A 1 103 ? 20.214 -13.060 -19.493 1.00 94.38 103 LYS A O 1
ATOM 835 N N . LYS A 1 104 ? 19.536 -12.496 -21.570 1.00 92.75 104 LYS A N 1
ATOM 836 C CA . LYS A 1 104 ? 19.356 -11.076 -21.285 1.00 92.75 104 LYS A CA 1
ATOM 837 C C . LYS A 1 104 ? 18.286 -10.883 -20.196 1.00 92.75 104 LYS A C 1
ATOM 839 O O . LYS A 1 104 ? 17.146 -11.315 -20.409 1.00 92.75 104 LYS A O 1
ATOM 844 N N . PRO A 1 105 ? 18.610 -10.250 -19.054 1.00 92.44 105 PRO A N 1
ATOM 845 C CA . PRO A 1 105 ? 17.631 -9.988 -18.010 1.00 92.44 105 PRO A CA 1
ATOM 846 C C . PRO A 1 105 ? 16.623 -8.931 -18.470 1.00 92.44 105 PRO A C 1
ATOM 848 O O . PRO A 1 105 ? 16.953 -8.009 -19.221 1.00 92.44 105 PRO A O 1
ATOM 851 N N . ILE A 1 106 ? 15.386 -9.054 -17.992 1.00 89.88 106 ILE A N 1
ATOM 852 C CA . ILE A 1 106 ? 14.345 -8.044 -18.190 1.00 89.88 106 ILE A CA 1
ATOM 853 C C . ILE A 1 106 ? 14.164 -7.229 -16.904 1.00 89.88 106 ILE A C 1
ATOM 855 O O . ILE A 1 106 ? 14.155 -7.810 -15.816 1.00 89.88 106 ILE A O 1
ATOM 859 N N . PRO A 1 107 ? 14.012 -5.896 -16.989 1.00 87.25 107 PRO A N 1
ATOM 860 C CA . PRO A 1 107 ? 13.680 -5.088 -15.827 1.00 87.25 107 PRO A CA 1
ATOM 861 C C . PRO A 1 107 ? 12.285 -5.465 -15.322 1.00 87.25 107 PRO A C 1
ATOM 863 O O . PRO A 1 107 ? 11.312 -5.456 -16.076 1.00 87.25 107 PRO A O 1
ATOM 866 N N . VAL A 1 108 ? 12.184 -5.774 -14.031 1.00 82.88 108 VAL A N 1
ATOM 867 C CA . VAL A 1 108 ? 10.923 -6.123 -13.368 1.00 82.88 108 VAL A CA 1
ATOM 868 C C . VAL A 1 108 ? 10.695 -5.166 -12.206 1.00 82.88 108 VAL A C 1
ATOM 870 O O . VAL A 1 108 ? 11.625 -4.808 -11.487 1.00 82.88 108 VAL A O 1
ATOM 873 N N . ARG A 1 109 ? 9.440 -4.756 -12.009 1.00 79.94 109 ARG A N 1
ATOM 874 C CA . ARG A 1 109 ? 8.994 -4.075 -10.788 1.00 79.94 109 ARG A CA 1
ATOM 875 C C . ARG A 1 109 ? 8.257 -5.071 -9.907 1.00 79.94 109 ARG A C 1
ATOM 877 O O . ARG A 1 109 ? 7.483 -5.879 -10.417 1.00 79.94 109 ARG A O 1
ATOM 884 N N . SER A 1 110 ? 8.478 -4.988 -8.602 1.00 77.75 110 SER A N 1
ATOM 885 C CA . SER A 1 110 ? 7.797 -5.808 -7.598 1.00 77.75 110 SER A CA 1
ATOM 886 C C . SER A 1 110 ? 6.979 -4.920 -6.662 1.00 77.75 110 SER A C 1
ATOM 888 O O . SER A 1 110 ? 7.324 -3.759 -6.460 1.00 77.75 110 SER A O 1
ATOM 890 N N . GLY A 1 111 ? 5.895 -5.469 -6.112 1.00 70.94 111 GLY A N 1
ATOM 891 C CA . GLY A 1 111 ? 5.062 -4.807 -5.103 1.00 70.94 111 GLY A CA 1
ATOM 892 C C . GLY A 1 111 ? 5.464 -5.119 -3.658 1.00 70.94 111 GLY A C 1
ATOM 893 O O . GLY A 1 111 ? 4.818 -4.639 -2.734 1.00 70.94 111 GLY A O 1
ATOM 894 N N . GLY A 1 112 ? 6.492 -5.947 -3.444 1.00 69.81 112 GLY A N 1
ATOM 895 C CA . GLY A 1 112 ? 7.001 -6.235 -2.104 1.00 69.81 112 GLY A CA 1
ATOM 896 C C . GLY A 1 112 ? 7.736 -5.032 -1.510 1.00 69.81 112 GLY A C 1
ATOM 897 O O . GLY A 1 112 ? 8.477 -4.350 -2.212 1.00 69.81 112 GLY A O 1
ATOM 898 N N . SER A 1 113 ? 7.560 -4.802 -0.210 1.00 67.25 113 SER A N 1
ATOM 899 C CA . SER A 1 113 ? 8.309 -3.799 0.549 1.00 67.25 113 SER A CA 1
ATOM 900 C C . SER A 1 113 ? 8.803 -4.425 1.849 1.00 67.25 113 SER A C 1
ATOM 902 O O . SER A 1 113 ? 8.009 -4.955 2.626 1.00 67.25 113 SER A O 1
ATOM 904 N N . ILE A 1 114 ? 10.119 -4.393 2.064 1.00 58.00 114 ILE A N 1
ATOM 905 C CA . ILE A 1 114 ? 10.726 -4.596 3.380 1.00 58.00 114 ILE A CA 1
ATOM 906 C C . ILE A 1 114 ? 11.213 -3.206 3.793 1.00 58.00 114 ILE A C 1
ATOM 908 O O . ILE A 1 114 ? 12.212 -2.745 3.238 1.00 58.00 114 ILE A O 1
ATOM 912 N N . PRO A 1 115 ? 10.495 -2.493 4.675 1.00 54.44 115 PRO A N 1
ATOM 913 C CA . PRO A 1 115 ? 10.930 -1.175 5.108 1.00 54.44 115 PRO A CA 1
ATOM 914 C C . PRO A 1 115 ? 12.288 -1.306 5.805 1.00 54.44 115 PRO A C 1
ATOM 916 O O . PRO A 1 115 ? 12.460 -2.156 6.680 1.00 54.44 115 PRO A O 1
ATOM 919 N N . ILE A 1 116 ? 13.257 -0.484 5.397 1.00 57.16 116 ILE A N 1
ATOM 920 C CA . ILE A 1 116 ? 14.500 -0.312 6.151 1.00 57.16 116 ILE A CA 1
ATOM 921 C C . ILE A 1 116 ? 14.131 0.528 7.378 1.00 57.16 116 ILE A C 1
ATOM 923 O O . ILE A 1 116 ? 13.724 1.680 7.226 1.00 57.16 116 ILE A O 1
ATOM 927 N N . VAL A 1 117 ? 14.196 -0.088 8.559 1.00 49.69 117 VAL A N 1
ATOM 928 C CA . VAL A 1 117 ? 14.015 0.541 9.880 1.00 49.69 117 VAL A CA 1
ATOM 929 C C . VAL A 1 117 ? 15.344 0.992 10.461 1.00 49.69 117 VAL A C 1
ATOM 931 O O . VAL A 1 117 ? 16.340 0.257 10.274 1.00 49.69 117 VAL A O 1
#

Secondary structure (DSSP, 8-state):
---HHHHHHHTHHHHHHHHHHHHTS---TT-GGGHHHHHHHHHHHHHHHHHHHHHHHHHHHHTPPTT-----------------SSSHHHHHHHHHHHHHHSSPPPP----------

Sequence (117 aa):
MTSIKTYIDRNRDRFLEELFELIRIPSVSAKQENKPDMIRAAEFLKDSLEKAASLFRDYFLSIAPRGVKVKVEYLHGGEAYVSPLDTPEYQAAALAMEESFHKKPIPVRSGGSIPIV